Protein AF-A0A925MZQ6-F1 (afdb_monomer_lite)

Foldseek 3Di:
DDWDAQLAPRDIDQDDDPPDDPVVSVVVVVVCVVVSVVSNVPRDDDQDQAAQAWDDDPNDTAHAPEDQPAAQQFDQDPRHTYHYDDRVCRRVRVVVVSQVVVQVVCVVVVVVVCVVVVHDADEEGEDDDRPDPWDADPVRYTYD

Radius of gyration: 21.09 Å; chains: 1; bounding box: 56×26×56 Å

Structure (mmCIF, N/CA/C/O backbone):
data_AF-A0A925MZQ6-F1
#
_entry.id   AF-A0A925MZQ6-F1
#
loop_
_atom_site.gr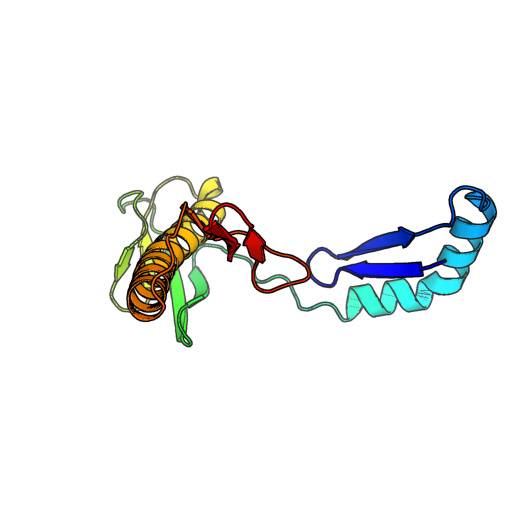oup_PDB
_atom_site.id
_atom_site.type_symbol
_atom_site.label_atom_id
_atom_site.label_alt_id
_atom_site.label_comp_id
_atom_site.label_asym_id
_atom_site.label_entity_id
_atom_site.label_seq_id
_atom_site.pdbx_PDB_ins_code
_atom_site.Cartn_x
_atom_site.Cartn_y
_atom_site.Cartn_z
_atom_site.occupancy
_atom_site.B_iso_or_equiv
_atom_site.auth_seq_id
_atom_site.auth_comp_id
_atom_site.auth_asym_id
_atom_site.auth_atom_id
_atom_site.pdbx_PDB_model_num
ATOM 1 N N . MET A 1 1 ? 17.618 -0.585 25.447 1.00 85.81 1 MET A N 1
ATOM 2 C CA . MET A 1 1 ? 18.000 -0.214 24.066 1.00 85.81 1 MET A CA 1
ATOM 3 C C . MET A 1 1 ? 17.369 -1.239 23.142 1.00 85.81 1 MET A C 1
ATOM 5 O O . MET A 1 1 ? 17.294 -2.394 23.545 1.00 85.81 1 MET A O 1
ATOM 9 N N . LYS A 1 2 ? 16.847 -0.840 21.982 1.00 90.88 2 LYS A N 1
ATOM 10 C CA . LYS A 1 2 ? 16.168 -1.756 21.049 1.00 90.88 2 LYS A CA 1
ATOM 11 C C . LYS A 1 2 ? 16.764 -1.584 19.660 1.00 90.88 2 LYS A C 1
ATOM 13 O O . LYS A 1 2 ? 16.769 -0.468 19.159 1.00 90.88 2 LYS A O 1
ATOM 18 N N . LEU A 1 3 ? 17.239 -2.673 19.066 1.00 92.81 3 LEU A N 1
ATOM 19 C CA . LEU A 1 3 ? 17.677 -2.733 17.675 1.00 92.81 3 LEU A CA 1
ATOM 20 C C . LEU A 1 3 ? 16.625 -3.507 16.878 1.00 92.81 3 LEU A C 1
ATOM 22 O O . LEU A 1 3 ? 16.122 -4.525 17.352 1.00 92.81 3 LEU A O 1
ATOM 26 N N . GLY A 1 4 ? 16.266 -3.012 15.702 1.00 91.69 4 GLY A N 1
ATOM 27 C CA . GLY A 1 4 ? 15.329 -3.673 14.799 1.00 91.69 4 GLY A CA 1
ATOM 28 C C . GLY A 1 4 ? 15.705 -3.425 13.346 1.00 91.69 4 GLY A C 1
ATOM 29 O O . GLY A 1 4 ? 16.258 -2.375 13.031 1.00 91.69 4 GLY A O 1
ATOM 30 N N . VAL A 1 5 ? 15.387 -4.381 12.479 1.00 89.75 5 VAL A N 1
ATOM 31 C CA . VAL A 1 5 ? 15.466 -4.244 11.020 1.00 89.75 5 VAL A CA 1
ATOM 32 C C . VAL A 1 5 ? 14.038 -4.297 10.489 1.00 89.75 5 VAL A C 1
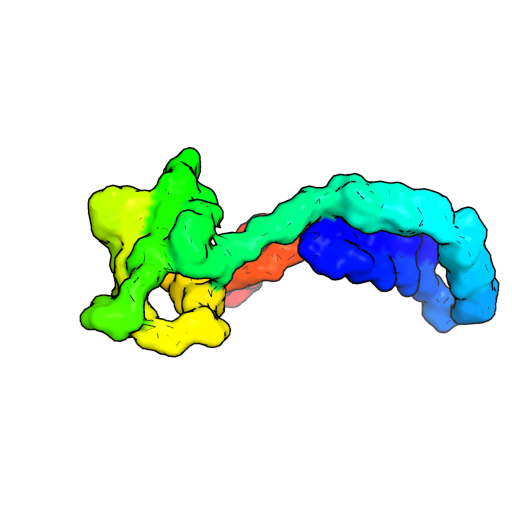ATOM 34 O O . VAL A 1 5 ? 13.298 -5.217 10.838 1.00 89.75 5 VAL A O 1
ATOM 37 N N . ASP A 1 6 ? 13.620 -3.298 9.712 1.00 86.62 6 ASP A N 1
ATOM 38 C CA . ASP A 1 6 ? 12.328 -3.335 9.021 1.00 86.62 6 ASP A CA 1
ATOM 39 C C . ASP A 1 6 ? 12.446 -4.300 7.828 1.00 86.62 6 ASP A C 1
ATOM 41 O O . ASP A 1 6 ? 13.248 -4.053 6.926 1.00 86.62 6 ASP A O 1
ATOM 45 N N . PRO A 1 7 ? 11.685 -5.407 7.799 1.00 78.56 7 PRO A N 1
ATOM 46 C CA . PRO A 1 7 ? 11.832 -6.429 6.765 1.00 78.56 7 PRO A CA 1
ATOM 47 C C . PRO A 1 7 ? 11.387 -5.960 5.371 1.00 78.56 7 PRO A C 1
ATOM 49 O O . PRO A 1 7 ? 11.606 -6.678 4.402 1.00 78.56 7 PRO A O 1
ATOM 52 N N . ARG A 1 8 ? 10.738 -4.793 5.247 1.00 75.44 8 ARG A N 1
ATOM 53 C CA . ARG A 1 8 ? 10.189 -4.301 3.971 1.00 75.44 8 ARG A CA 1
ATOM 54 C C . ARG A 1 8 ? 11.172 -3.452 3.182 1.00 75.44 8 ARG A C 1
ATOM 56 O O . ARG A 1 8 ? 11.215 -3.549 1.962 1.00 75.44 8 ARG A O 1
ATOM 63 N N . ASP A 1 9 ? 11.902 -2.581 3.874 1.00 82.12 9 ASP A N 1
ATOM 64 C CA . ASP A 1 9 ? 12.849 -1.637 3.268 1.00 82.12 9 ASP A CA 1
ATOM 65 C C . ASP A 1 9 ? 14.288 -1.820 3.779 1.00 82.12 9 ASP A C 1
ATOM 67 O O . ASP A 1 9 ? 15.189 -1.100 3.353 1.00 82.12 9 ASP A O 1
ATOM 71 N N . GLY A 1 10 ? 14.519 -2.777 4.685 1.00 85.75 10 GLY A N 1
ATOM 72 C CA . GLY A 1 10 ? 15.828 -3.054 5.272 1.00 85.75 10 GLY A CA 1
ATOM 73 C C . GLY A 1 10 ? 16.300 -1.983 6.257 1.00 85.75 10 GLY A C 1
ATOM 74 O O . GLY A 1 10 ? 17.469 -1.971 6.646 1.00 85.75 10 GLY A O 1
ATOM 75 N N . ARG A 1 11 ? 15.438 -1.051 6.685 1.00 90.00 11 ARG A N 1
ATOM 76 C CA . ARG A 1 11 ? 15.856 0.030 7.583 1.00 90.00 11 ARG A CA 1
ATOM 77 C C . ARG A 1 11 ? 16.239 -0.510 8.960 1.00 90.00 11 ARG A C 1
ATOM 79 O O . ARG A 1 11 ? 15.403 -1.031 9.697 1.00 90.00 11 ARG A O 1
ATOM 86 N N . VAL A 1 12 ? 17.487 -0.274 9.357 1.00 91.88 12 VAL A N 1
ATOM 87 C CA . VAL A 1 12 ? 17.987 -0.578 10.704 1.00 91.88 12 VAL A CA 1
ATOM 88 C C . VAL A 1 12 ? 17.680 0.591 11.643 1.00 91.88 12 VAL A C 1
ATOM 90 O O . VAL A 1 12 ? 18.076 1.726 11.389 1.00 91.88 12 VAL A O 1
ATOM 93 N N . THR A 1 13 ? 16.962 0.328 12.736 1.00 93.12 13 THR A N 1
ATOM 94 C CA . THR A 1 13 ? 16.578 1.338 13.735 1.00 93.12 13 THR A CA 1
ATOM 95 C C . THR A 1 13 ? 17.118 0.966 15.110 1.00 93.12 13 THR A C 1
ATOM 97 O O . THR A 1 13 ? 16.883 -0.141 15.595 1.00 93.12 13 THR A O 1
ATOM 100 N N . LEU A 1 14 ? 17.787 1.919 15.763 1.00 93.62 14 LEU A N 1
ATOM 101 C CA . LEU A 1 14 ? 18.275 1.802 17.135 1.00 93.62 14 LEU A CA 1
ATOM 102 C C . LEU A 1 14 ? 17.561 2.811 18.044 1.00 93.62 14 LEU A C 1
ATOM 104 O O . LEU A 1 14 ? 17.711 4.020 17.891 1.00 93.62 14 LEU A O 1
ATOM 108 N N . THR A 1 15 ? 16.783 2.317 19.005 1.00 93.38 15 THR A N 1
ATOM 109 C CA . THR A 1 15 ? 16.051 3.132 19.984 1.00 93.38 15 THR A CA 1
ATOM 110 C C . THR A 1 15 ? 16.781 3.160 21.325 1.00 93.38 15 THR A C 1
ATOM 112 O O . THR A 1 15 ? 17.093 2.113 21.912 1.00 93.38 15 THR A O 1
ATOM 115 N N . LEU A 1 16 ? 17.008 4.372 21.836 1.00 93.25 16 LEU A N 1
ATOM 116 C CA . LEU A 1 16 ? 17.794 4.648 23.037 1.00 93.25 16 LEU A CA 1
ATOM 117 C C . LEU A 1 16 ? 16.983 5.449 24.066 1.00 93.25 16 LEU A C 1
ATOM 119 O O . LEU A 1 16 ? 16.177 6.292 23.674 1.00 93.25 16 LEU A O 1
ATOM 123 N N . PRO A 1 17 ? 17.199 5.229 25.378 1.00 91.19 17 PRO A N 1
ATOM 124 C CA . PRO A 1 17 ? 16.723 6.151 26.405 1.00 91.19 17 PRO A CA 1
ATOM 125 C C . PRO A 1 17 ? 17.280 7.570 26.182 1.00 91.19 17 PRO A C 1
ATOM 127 O O . PRO A 1 17 ? 18.424 7.687 25.741 1.00 91.19 17 PRO A O 1
ATOM 130 N N . PRO A 1 18 ? 16.560 8.641 26.570 1.00 90.56 18 PRO A N 1
ATOM 131 C CA . PRO A 1 18 ? 16.959 10.024 26.272 1.00 90.56 18 PRO A CA 1
ATOM 132 C C . PRO A 1 18 ? 18.364 10.427 26.745 1.00 90.56 18 PRO A C 1
ATOM 134 O O . PRO A 1 18 ? 18.978 11.312 26.164 1.00 90.56 18 PRO A O 1
ATOM 137 N N . ARG A 1 19 ? 18.876 9.788 27.806 1.00 92.00 19 ARG A N 1
ATOM 138 C CA . ARG A 1 19 ? 20.190 10.077 28.408 1.00 92.00 19 ARG A CA 1
ATOM 139 C C . ARG A 1 19 ? 21.254 9.007 28.127 1.00 92.00 19 ARG A C 1
ATOM 141 O O . ARG A 1 19 ? 22.317 9.032 28.739 1.00 92.00 19 ARG A O 1
ATOM 148 N N . ALA A 1 20 ? 20.974 8.041 27.254 1.00 89.19 20 ALA A N 1
ATOM 149 C CA . ALA A 1 20 ? 21.942 7.001 26.916 1.00 89.19 20 ALA A CA 1
ATOM 150 C C . ALA A 1 20 ? 23.017 7.526 25.950 1.00 89.19 20 ALA A C 1
ATOM 152 O O . ALA A 1 20 ? 22.743 8.335 25.066 1.00 89.19 20 ALA A O 1
ATOM 153 N N . SER A 1 21 ? 24.250 7.037 26.099 1.00 92.38 21 SER A N 1
ATOM 154 C CA . SER A 1 21 ? 25.362 7.419 25.227 1.00 92.38 21 SER A CA 1
ATOM 155 C C . SER A 1 21 ? 25.177 6.861 23.814 1.00 92.38 21 SER A C 1
ATOM 157 O O . SER A 1 21 ? 25.172 5.644 23.621 1.00 92.38 21 SER A O 1
ATOM 159 N N . ALA A 1 22 ? 25.122 7.745 22.814 1.00 90.88 22 ALA A N 1
ATOM 160 C CA . ALA A 1 22 ? 25.111 7.347 21.407 1.00 90.88 22 ALA A CA 1
ATOM 161 C C . ALA A 1 22 ? 26.360 6.528 21.028 1.00 90.88 22 ALA A C 1
ATOM 163 O O . ALA A 1 22 ? 26.272 5.574 20.264 1.00 90.88 22 ALA A O 1
ATOM 164 N N . ARG A 1 23 ? 27.524 6.840 21.616 1.00 92.94 23 ARG A N 1
ATOM 165 C CA . ARG A 1 23 ? 28.768 6.094 21.369 1.00 92.94 23 ARG A CA 1
ATOM 166 C C . ARG A 1 23 ? 28.657 4.635 21.814 1.00 92.94 23 ARG A C 1
ATOM 168 O O . ARG A 1 23 ? 29.027 3.742 21.061 1.00 92.94 23 ARG A O 1
ATOM 175 N N . MET A 1 24 ? 28.125 4.391 23.013 1.00 91.12 24 MET A N 1
ATOM 176 C CA . MET A 1 24 ? 27.888 3.024 23.501 1.00 91.12 24 MET A CA 1
ATOM 177 C C . MET A 1 24 ? 26.834 2.303 22.661 1.00 91.12 24 MET A C 1
ATOM 179 O O . MET A 1 24 ? 26.954 1.112 22.405 1.00 91.12 24 MET A O 1
ATOM 183 N N . ALA A 1 25 ? 25.816 3.033 22.211 1.00 91.25 25 ALA A N 1
ATOM 184 C CA . ALA A 1 25 ? 24.771 2.499 21.358 1.00 91.25 25 ALA A CA 1
ATOM 185 C C . ALA A 1 25 ? 25.306 2.005 20.006 1.00 91.25 25 ALA A C 1
ATOM 187 O O . ALA A 1 25 ? 24.961 0.902 19.588 1.00 91.25 25 ALA A O 1
ATOM 188 N N . PHE A 1 26 ? 26.171 2.783 19.347 1.00 92.56 26 PHE A N 1
ATOM 189 C CA . PHE A 1 26 ? 26.811 2.363 18.099 1.00 92.56 26 PHE A CA 1
ATOM 190 C C . PHE A 1 26 ? 27.753 1.177 18.304 1.00 92.56 26 PHE A C 1
ATOM 192 O O . PHE A 1 26 ? 27.702 0.243 17.513 1.00 92.56 26 PHE A O 1
ATOM 199 N N . ALA A 1 27 ? 28.546 1.168 19.380 1.00 93.75 27 ALA A N 1
ATOM 200 C CA . ALA A 1 27 ? 29.392 0.019 19.712 1.00 93.75 27 ALA A CA 1
ATOM 201 C C . ALA A 1 27 ? 28.559 -1.261 19.909 1.00 93.75 27 ALA A C 1
ATOM 203 O O . ALA A 1 27 ? 28.877 -2.305 19.351 1.00 93.75 27 ALA A O 1
ATOM 204 N N . TRP A 1 28 ? 27.432 -1.161 20.617 1.00 93.44 28 TRP A N 1
ATOM 205 C CA . TRP A 1 28 ? 26.515 -2.285 20.788 1.00 93.44 28 TRP A CA 1
ATOM 206 C C . TRP A 1 28 ? 25.848 -2.725 19.476 1.00 93.44 28 TRP A C 1
ATOM 208 O O . TRP A 1 28 ? 25.655 -3.916 19.250 1.00 93.44 28 TRP A O 1
ATOM 218 N N . ALA A 1 29 ? 25.492 -1.791 18.589 1.00 93.50 29 ALA A N 1
ATOM 219 C CA . ALA A 1 29 ? 24.965 -2.136 17.267 1.00 93.50 29 ALA A CA 1
ATOM 220 C C . ALA A 1 29 ? 26.014 -2.863 16.409 1.00 93.50 29 ALA A C 1
ATOM 222 O O . ALA A 1 29 ? 25.677 -3.815 15.708 1.00 93.50 29 ALA A O 1
ATOM 223 N N . GLU A 1 30 ? 27.279 -2.459 16.516 1.00 94.62 30 GLU A N 1
ATOM 224 C CA . GLU A 1 30 ? 28.412 -3.089 15.839 1.00 94.62 30 GLU A CA 1
ATOM 225 C C . GLU A 1 30 ? 28.641 -4.530 16.329 1.00 94.62 30 GLU A C 1
ATOM 227 O O . GLU A 1 30 ? 28.792 -5.439 15.516 1.00 94.62 30 GLU A O 1
ATOM 232 N N . GLU A 1 31 ? 28.524 -4.789 17.637 1.00 95.50 31 GLU A N 1
ATOM 233 C CA . GLU A 1 31 ? 28.515 -6.156 18.199 1.00 95.50 31 GLU A CA 1
ATOM 234 C C . GLU A 1 31 ? 27.371 -7.027 17.642 1.00 95.50 31 GLU A C 1
ATOM 236 O O . GLU A 1 31 ? 27.439 -8.258 17.672 1.00 95.50 31 GLU A O 1
ATOM 241 N N . LYS A 1 32 ? 26.298 -6.407 17.134 1.00 95.12 32 LYS A N 1
ATOM 242 C CA . LYS A 1 32 ? 25.154 -7.085 16.509 1.00 95.12 32 LYS A CA 1
ATOM 243 C C . LYS A 1 32 ? 25.240 -7.157 14.985 1.00 95.12 32 LYS A C 1
ATOM 245 O O . LYS A 1 32 ? 24.284 -7.645 14.383 1.00 95.12 32 LYS A O 1
ATOM 250 N N . ARG A 1 33 ? 26.356 -6.765 14.357 1.00 94.62 33 ARG A N 1
ATOM 251 C CA . ARG A 1 33 ? 26.540 -6.773 12.892 1.00 94.62 33 ARG A CA 1
ATOM 252 C C . ARG A 1 33 ? 26.084 -8.075 12.233 1.00 94.62 33 ARG A C 1
ATOM 254 O O . ARG A 1 33 ? 25.236 -8.024 11.352 1.00 94.62 33 ARG A O 1
ATOM 261 N N . GLY A 1 34 ? 26.551 -9.230 12.712 1.00 95.44 34 GLY A N 1
ATOM 262 C CA . GLY A 1 34 ? 26.172 -10.523 12.124 1.00 95.44 34 GLY A CA 1
ATOM 263 C C . GLY A 1 34 ? 24.666 -10.813 12.200 1.00 95.44 34 GLY A C 1
ATOM 264 O O . GLY A 1 34 ? 24.095 -11.397 11.284 1.00 95.44 34 GLY A O 1
ATOM 265 N N . TRP A 1 35 ? 23.989 -10.347 13.255 1.00 94.00 35 TRP A N 1
ATOM 266 C CA . TRP A 1 35 ? 22.529 -10.434 13.347 1.00 94.00 35 TRP A CA 1
ATOM 267 C C . TRP A 1 35 ? 21.836 -9.468 12.377 1.00 94.00 35 TRP A C 1
ATOM 269 O O . TRP A 1 35 ? 20.852 -9.855 11.754 1.00 94.00 35 TRP A O 1
ATOM 279 N N . ILE A 1 36 ? 22.346 -8.239 12.220 1.00 92.75 36 ILE A N 1
ATOM 280 C CA . ILE A 1 36 ? 21.811 -7.256 11.262 1.00 92.75 36 ILE A CA 1
ATOM 281 C C . ILE A 1 36 ? 21.931 -7.805 9.837 1.00 92.75 36 ILE A C 1
ATOM 283 O O . ILE A 1 36 ? 20.952 -7.795 9.099 1.00 92.75 36 ILE A O 1
ATOM 287 N N . GLU A 1 37 ? 23.104 -8.316 9.463 1.00 93.19 37 GLU A N 1
ATOM 288 C CA . GLU A 1 37 ? 23.368 -8.895 8.141 1.00 93.19 37 GLU A CA 1
ATOM 289 C C . GLU A 1 37 ? 22.450 -10.089 7.860 1.00 93.19 37 GLU A C 1
ATOM 291 O O . GLU A 1 37 ? 21.814 -10.138 6.809 1.00 93.19 37 GLU A O 1
ATOM 296 N N . ALA A 1 38 ? 22.291 -11.001 8.824 1.00 90.88 38 ALA A N 1
ATOM 297 C CA . ALA A 1 38 ? 21.364 -12.123 8.696 1.00 90.88 38 ALA A CA 1
ATOM 298 C C . ALA A 1 38 ? 19.898 -11.666 8.592 1.00 90.88 38 ALA A C 1
ATOM 300 O O . ALA A 1 38 ? 19.127 -12.226 7.815 1.00 90.88 38 ALA A O 1
ATOM 301 N N . ALA A 1 39 ? 19.493 -10.649 9.357 1.00 88.62 39 ALA A N 1
ATOM 302 C CA . ALA A 1 39 ? 18.141 -10.099 9.297 1.00 88.62 39 ALA A CA 1
ATOM 303 C C . ALA A 1 39 ? 17.855 -9.414 7.950 1.00 88.62 39 ALA A C 1
ATOM 305 O O . ALA A 1 39 ? 16.763 -9.574 7.412 1.00 88.62 39 ALA A O 1
ATOM 306 N N . LEU A 1 40 ? 18.834 -8.698 7.388 1.00 88.06 40 LEU A N 1
ATOM 307 C CA . LEU A 1 40 ? 18.741 -8.097 6.055 1.00 88.06 40 LEU A CA 1
ATOM 308 C C . LEU A 1 40 ? 18.695 -9.160 4.952 1.00 88.06 40 LEU A C 1
ATOM 310 O O . LEU A 1 40 ? 17.915 -9.028 4.014 1.00 88.06 40 LEU A O 1
ATOM 314 N N . ALA A 1 41 ? 19.492 -10.224 5.078 1.00 86.81 41 ALA A N 1
ATOM 315 C CA . ALA A 1 41 ? 19.535 -11.314 4.105 1.00 86.81 41 ALA A CA 1
ATOM 316 C C . ALA A 1 41 ? 18.257 -12.172 4.099 1.00 86.81 41 ALA A C 1
ATOM 318 O O . ALA A 1 41 ? 17.875 -12.687 3.053 1.00 86.81 41 ALA A O 1
ATOM 319 N N . ASN A 1 42 ? 17.586 -12.313 5.247 1.00 81.81 42 ASN A N 1
ATOM 320 C CA . ASN A 1 42 ? 16.346 -13.087 5.386 1.00 81.81 42 ASN A CA 1
ATOM 321 C C . ASN A 1 42 ? 15.071 -12.292 5.046 1.00 81.81 42 ASN A C 1
ATOM 323 O O . ASN A 1 42 ? 13.966 -12.820 5.187 1.00 81.81 42 ASN A O 1
ATOM 327 N N . GLY A 1 43 ? 15.192 -11.026 4.639 1.00 72.81 43 GLY A N 1
ATOM 328 C CA . GLY A 1 43 ? 14.045 -10.235 4.200 1.00 72.81 43 GLY A CA 1
ATOM 329 C C . GLY A 1 43 ? 13.408 -10.821 2.931 1.00 72.81 43 GLY A C 1
ATOM 330 O O . GLY A 1 43 ? 14.121 -11.350 2.075 1.00 72.81 43 GLY A O 1
ATOM 331 N N . PRO A 1 44 ? 12.073 -10.743 2.768 1.00 73.12 44 PRO A N 1
ATOM 332 C CA . PRO A 1 44 ? 11.440 -11.129 1.514 1.00 73.12 44 PRO A CA 1
ATOM 333 C C . PRO A 1 44 ? 11.997 -10.278 0.367 1.00 73.12 44 PRO A C 1
ATOM 335 O O . PRO A 1 44 ? 12.138 -9.061 0.496 1.00 73.12 44 PRO A O 1
ATOM 338 N N . ALA A 1 45 ? 12.293 -10.914 -0.768 1.00 74.56 45 ALA A N 1
ATOM 339 C CA . ALA A 1 45 ? 12.750 -10.193 -1.947 1.00 74.56 45 ALA A CA 1
ATOM 340 C C . ALA A 1 45 ? 11.691 -9.151 -2.367 1.00 74.56 45 ALA A C 1
ATOM 342 O O . ALA A 1 45 ? 10.510 -9.502 -2.486 1.00 74.56 45 ALA A O 1
ATOM 343 N N . PRO A 1 46 ? 12.074 -7.883 -2.613 1.00 75.19 46 PRO A N 1
ATOM 344 C CA . PRO A 1 46 ? 11.134 -6.875 -3.079 1.00 75.19 46 PRO A CA 1
ATOM 345 C C . PRO A 1 46 ? 10.494 -7.316 -4.396 1.00 75.19 46 PRO A C 1
ATOM 347 O O . PRO A 1 46 ? 11.187 -7.609 -5.372 1.00 75.19 46 PRO A O 1
ATOM 350 N N . ARG A 1 47 ? 9.161 -7.331 -4.450 1.00 83.38 47 ARG A N 1
ATOM 351 C CA . ARG A 1 47 ? 8.442 -7.612 -5.693 1.00 83.38 47 ARG A CA 1
ATOM 352 C C . ARG A 1 47 ? 8.351 -6.337 -6.521 1.00 83.38 47 ARG A C 1
ATOM 354 O O . ARG A 1 47 ? 7.590 -5.428 -6.196 1.00 83.38 47 ARG A O 1
ATOM 361 N N . ALA A 1 48 ? 9.151 -6.260 -7.579 1.00 89.56 48 ALA A N 1
ATOM 362 C CA . ALA A 1 48 ? 9.150 -5.105 -8.465 1.00 89.56 48 ALA A CA 1
ATOM 363 C C . ALA A 1 48 ? 7.805 -4.980 -9.203 1.00 89.56 48 ALA A C 1
ATOM 365 O O . ALA A 1 48 ? 7.333 -5.928 -9.829 1.00 89.56 48 ALA A O 1
ATOM 366 N N . ILE A 1 49 ? 7.203 -3.790 -9.157 1.00 95.31 49 ILE A N 1
ATOM 367 C CA . ILE A 1 49 ? 5.998 -3.452 -9.924 1.00 95.31 49 ILE A CA 1
ATOM 368 C C . ILE A 1 49 ? 6.460 -2.843 -11.248 1.00 95.31 49 ILE A C 1
ATOM 370 O O . ILE A 1 49 ? 6.702 -1.639 -11.343 1.00 95.31 49 ILE A O 1
ATOM 374 N N . VAL A 1 50 ? 6.641 -3.700 -12.250 1.00 96.75 50 VAL A N 1
ATOM 375 C CA . VAL A 1 50 ? 7.157 -3.352 -13.584 1.00 96.75 50 VAL A CA 1
ATOM 376 C C . VAL A 1 50 ? 6.296 -3.987 -14.676 1.00 96.75 50 VAL A C 1
ATOM 378 O O . VAL A 1 50 ? 5.509 -4.892 -14.404 1.00 96.75 50 VAL A O 1
ATOM 38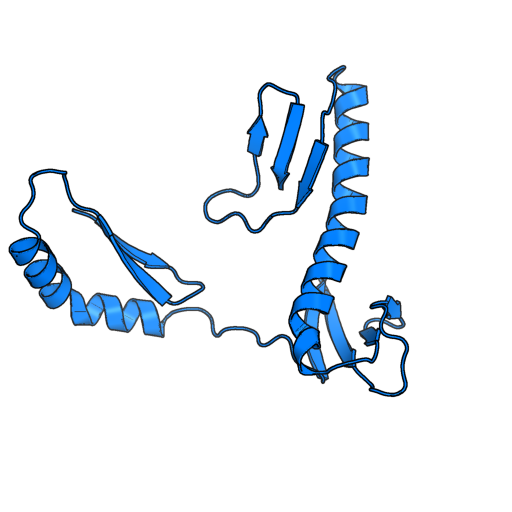1 N N . ALA A 1 51 ? 6.425 -3.511 -15.915 1.00 97.00 51 ALA A N 1
ATOM 382 C CA . ALA A 1 51 ? 5.704 -4.076 -17.056 1.00 97.00 51 ALA A CA 1
ATOM 383 C C . ALA A 1 51 ? 6.017 -5.574 -17.223 1.00 97.00 51 ALA A C 1
ATOM 385 O O . ALA A 1 51 ? 7.169 -5.987 -17.104 1.00 97.00 51 ALA A O 1
ATOM 386 N N . GLY A 1 52 ? 4.987 -6.382 -17.478 1.00 95.81 52 GLY A N 1
ATOM 387 C CA . GLY A 1 52 ? 5.092 -7.835 -17.640 1.00 95.81 52 GLY A CA 1
ATOM 388 C C . GLY A 1 52 ? 5.202 -8.633 -16.335 1.00 95.81 52 GLY A C 1
ATOM 389 O O . GLY A 1 52 ? 4.991 -9.843 -16.355 1.00 95.81 52 GLY A O 1
ATOM 390 N N . ALA A 1 53 ? 5.479 -7.990 -15.195 1.00 96.12 53 ALA A N 1
ATOM 391 C CA . ALA A 1 53 ? 5.419 -8.657 -13.895 1.00 96.12 53 ALA A CA 1
ATOM 392 C C . ALA A 1 53 ? 3.964 -8.931 -13.477 1.00 96.12 53 ALA A C 1
ATOM 394 O O . ALA A 1 53 ? 3.026 -8.404 -14.069 1.00 96.12 53 ALA A O 1
ATOM 395 N N . SER A 1 54 ? 3.771 -9.740 -12.436 1.00 95.75 54 SER A N 1
ATOM 396 C CA . SER A 1 54 ? 2.457 -9.956 -11.812 1.00 95.75 54 SER A CA 1
ATOM 397 C C . SER A 1 54 ? 2.422 -9.395 -10.397 1.00 95.75 54 SER A C 1
ATOM 399 O O . SER A 1 54 ? 3.455 -9.367 -9.718 1.00 95.75 54 SER A O 1
ATOM 401 N N . VAL A 1 55 ? 1.241 -8.954 -9.971 1.00 95.06 55 VAL A N 1
ATOM 402 C CA . VAL A 1 55 ? 0.955 -8.484 -8.613 1.00 95.06 55 VAL A CA 1
ATOM 403 C C . VAL A 1 55 ? -0.234 -9.244 -8.029 1.00 95.06 55 VAL A C 1
ATOM 405 O O . VAL A 1 55 ? -1.181 -9.540 -8.760 1.00 95.06 55 VAL A O 1
ATOM 408 N N . PRO A 1 56 ? -0.228 -9.514 -6.714 1.00 93.88 56 PRO A N 1
ATOM 409 C CA . PRO A 1 56 ? -1.366 -10.132 -6.060 1.00 93.88 56 PRO A CA 1
ATOM 410 C C . PRO A 1 56 ? -2.538 -9.146 -6.018 1.00 93.88 56 PRO A C 1
ATOM 412 O O . PRO A 1 56 ? -2.398 -7.997 -5.586 1.00 93.88 56 PRO A O 1
ATOM 415 N N . TRP A 1 57 ? -3.710 -9.600 -6.440 1.00 94.81 57 TRP A N 1
ATOM 416 C CA . TRP A 1 57 ? -4.942 -8.829 -6.443 1.00 94.81 57 TRP A CA 1
ATOM 417 C C . TRP A 1 57 ? -6.125 -9.734 -6.104 1.00 94.81 57 TRP A C 1
ATOM 419 O O . TRP A 1 57 ? -6.455 -10.644 -6.853 1.00 94.81 57 TRP A O 1
ATOM 429 N N . ARG A 1 58 ? -6.770 -9.475 -4.958 1.00 91.38 58 ARG A N 1
ATOM 430 C CA . ARG A 1 58 ? -7.967 -10.202 -4.483 1.00 91.38 58 ARG A CA 1
ATOM 431 C C . ARG A 1 58 ? -7.818 -11.733 -4.428 1.00 91.38 58 ARG A C 1
ATOM 433 O O . ARG A 1 58 ? -8.785 -12.453 -4.623 1.00 91.38 58 ARG A O 1
ATOM 440 N N . GLY A 1 59 ? -6.620 -12.210 -4.094 1.00 92.25 59 GLY A N 1
ATOM 441 C CA . GLY A 1 59 ? -6.318 -13.640 -3.974 1.00 92.25 59 GLY A CA 1
ATOM 442 C C . GLY A 1 59 ? -5.715 -14.262 -5.234 1.00 92.25 59 GLY A C 1
ATOM 443 O O . GLY A 1 59 ? -5.145 -15.343 -5.133 1.00 92.25 59 GLY A O 1
ATOM 444 N N . ASP A 1 60 ? -5.748 -13.554 -6.364 1.00 93.56 60 ASP A N 1
ATOM 445 C CA . ASP A 1 60 ? -5.185 -14.007 -7.635 1.00 93.56 60 ASP A CA 1
ATOM 446 C C . ASP A 1 60 ? -3.893 -13.260 -7.991 1.00 93.56 60 ASP A C 1
ATOM 448 O O . ASP A 1 60 ? -3.614 -12.170 -7.490 1.00 93.56 60 ASP A O 1
ATOM 452 N N . GLU A 1 61 ? -3.106 -13.829 -8.900 1.00 94.94 61 GLU A N 1
ATOM 453 C CA . GLU A 1 61 ? -1.964 -13.159 -9.523 1.00 94.94 61 GLU A CA 1
ATOM 454 C C . GLU A 1 61 ? -2.403 -12.485 -10.825 1.00 94.94 61 GLU A C 1
ATOM 456 O O . GLU A 1 61 ? -2.859 -13.145 -11.757 1.00 94.94 61 GLU A O 1
ATOM 461 N N . VAL A 1 62 ? -2.253 -11.161 -10.897 1.00 97.12 62 VAL A N 1
ATOM 462 C CA . VAL A 1 62 ? -2.692 -10.347 -12.035 1.00 97.12 62 VAL A CA 1
ATOM 463 C C . VAL A 1 62 ? -1.481 -9.753 -12.740 1.00 97.12 62 VAL A C 1
ATOM 465 O O . VAL A 1 62 ? -0.671 -9.047 -12.135 1.00 97.12 62 VAL A O 1
ATOM 468 N N . ALA A 1 63 ? -1.377 -10.001 -14.045 1.00 97.56 63 ALA A N 1
ATOM 469 C CA . ALA A 1 63 ? -0.287 -9.483 -14.863 1.00 97.56 63 ALA A CA 1
ATOM 470 C C . ALA A 1 63 ? -0.401 -7.965 -15.083 1.00 97.56 63 ALA A C 1
ATOM 472 O O . ALA A 1 63 ? -1.487 -7.423 -15.288 1.00 97.56 63 ALA A O 1
ATOM 473 N N . ILE A 1 64 ? 0.736 -7.275 -15.114 1.00 98.31 64 ILE A N 1
ATOM 474 C CA . ILE A 1 64 ? 0.854 -5.860 -15.468 1.00 98.31 64 ILE A CA 1
ATOM 475 C C . ILE A 1 64 ? 1.072 -5.761 -16.983 1.00 98.31 64 ILE A C 1
ATOM 477 O O . ILE A 1 64 ? 2.201 -5.732 -17.478 1.00 98.31 64 ILE A O 1
ATOM 481 N N . GLY A 1 65 ? -0.031 -5.709 -17.726 1.00 97.69 65 GLY A N 1
ATOM 482 C CA . GLY A 1 65 ? -0.071 -5.525 -19.175 1.00 97.69 65 GLY A CA 1
ATOM 483 C C . GLY A 1 65 ? 0.082 -4.059 -19.574 1.00 97.69 65 GLY A C 1
ATOM 484 O O . GLY A 1 65 ? -0.881 -3.421 -20.003 1.00 97.69 65 GLY A O 1
ATOM 485 N N . TRP A 1 66 ? 1.288 -3.515 -19.419 1.00 98.25 66 TRP A N 1
ATOM 486 C CA . TRP A 1 66 ? 1.594 -2.167 -19.892 1.00 98.25 66 TRP A CA 1
ATOM 487 C C . TRP A 1 66 ? 1.927 -2.155 -21.387 1.00 98.25 66 TRP A C 1
ATOM 489 O O . TRP A 1 66 ? 2.747 -2.949 -21.843 1.00 98.25 66 TRP A O 1
ATOM 499 N N . ASP A 1 67 ? 1.329 -1.223 -22.126 1.00 96.88 67 ASP A N 1
ATOM 500 C CA . ASP A 1 67 ? 1.612 -0.972 -23.543 1.00 96.88 67 ASP A CA 1
ATOM 501 C C . ASP A 1 67 ? 1.497 0.539 -23.814 1.00 96.88 67 ASP A C 1
ATOM 503 O O . ASP A 1 67 ? 0.447 1.122 -23.522 1.00 96.88 67 ASP A O 1
ATOM 507 N N . PRO A 1 68 ? 2.532 1.207 -24.361 1.00 96.06 68 PRO A N 1
ATOM 508 C CA . PRO A 1 68 ? 2.510 2.651 -24.594 1.00 96.06 68 PRO A CA 1
ATOM 509 C C . PRO A 1 68 ? 1.370 3.122 -25.516 1.00 96.06 68 PRO A C 1
ATOM 511 O O . PRO A 1 68 ? 0.998 4.294 -25.430 1.00 96.06 68 PRO A O 1
ATOM 514 N N . ALA A 1 69 ? 0.794 2.244 -26.345 1.00 96.50 69 ALA A N 1
ATOM 515 C CA . ALA A 1 69 ? -0.344 2.548 -27.215 1.00 96.50 69 ALA A CA 1
ATOM 516 C C . ALA A 1 69 ? -1.696 2.611 -26.474 1.00 96.50 69 ALA A C 1
ATOM 518 O O . ALA A 1 69 ? -2.675 3.128 -27.016 1.00 96.50 69 ALA A O 1
ATOM 519 N N . LEU A 1 70 ? -1.777 2.104 -25.240 1.00 96.69 70 LEU A N 1
ATOM 520 C CA . LEU A 1 70 ? -3.014 2.087 -24.459 1.00 96.69 70 LEU A CA 1
ATOM 521 C C . LEU A 1 70 ? -3.275 3.411 -23.712 1.00 96.69 70 LEU A C 1
ATOM 523 O O . LEU A 1 70 ? -2.353 4.175 -23.402 1.00 96.69 70 LEU A O 1
ATOM 527 N N . PRO A 1 71 ? -4.536 3.686 -23.324 1.00 96.75 71 PRO A N 1
ATOM 528 C CA . PRO A 1 71 ? -4.867 4.816 -22.462 1.00 96.75 71 PRO A CA 1
ATOM 529 C C . PRO A 1 71 ? -4.145 4.767 -21.110 1.00 96.75 71 PRO A C 1
ATOM 531 O O . PRO A 1 71 ? -3.842 3.706 -20.572 1.00 96.75 71 PRO A O 1
ATOM 534 N N . ARG A 1 72 ? -3.933 5.935 -20.493 1.00 96.06 72 ARG A N 1
ATOM 535 C CA . ARG A 1 72 ? -3.230 6.050 -19.197 1.00 96.06 72 ARG A CA 1
ATOM 536 C C . ARG A 1 72 ? -3.979 5.432 -18.013 1.00 96.06 72 ARG A C 1
ATOM 538 O O . ARG A 1 72 ? -3.361 5.202 -16.973 1.00 96.06 72 ARG A O 1
ATOM 545 N N . ALA A 1 73 ? -5.294 5.259 -18.136 1.00 96.88 73 ALA A N 1
ATOM 546 C CA . ALA A 1 73 ? -6.141 4.746 -17.070 1.00 96.88 73 ALA A CA 1
ATOM 547 C C . ALA A 1 73 ? -5.905 3.244 -16.878 1.00 96.88 73 ALA A C 1
ATOM 549 O O . ALA A 1 73 ? -6.106 2.470 -17.807 1.00 96.88 73 ALA A O 1
ATOM 550 N N . VAL A 1 74 ? -5.514 2.854 -15.664 1.00 98.12 74 VAL A N 1
ATOM 551 C CA . VAL A 1 74 ? -5.392 1.447 -15.262 1.00 98.12 74 VAL A CA 1
ATOM 552 C C . VAL A 1 74 ? -6.776 0.822 -15.200 1.00 98.12 74 VAL A C 1
ATOM 554 O O . VAL A 1 74 ? -7.666 1.358 -14.536 1.00 98.12 74 VAL A O 1
ATOM 557 N N . ARG A 1 75 ? -6.946 -0.296 -15.903 1.00 97.19 75 ARG A N 1
ATOM 558 C CA . ARG A 1 75 ? -8.159 -1.112 -15.884 1.00 97.19 75 ARG A CA 1
ATOM 559 C C . ARG A 1 75 ? -7.783 -2.571 -15.700 1.00 97.19 75 ARG A C 1
ATOM 561 O O . ARG A 1 75 ? -6.790 -3.017 -16.267 1.00 97.19 75 ARG A O 1
ATOM 568 N N . LEU A 1 76 ? -8.589 -3.297 -14.938 1.00 96.62 76 LEU A N 1
ATOM 569 C CA . LEU A 1 76 ? -8.529 -4.750 -14.897 1.00 96.62 76 LEU A CA 1
ATOM 570 C C . LEU A 1 76 ? -9.373 -5.292 -16.053 1.00 96.62 76 LEU A C 1
ATOM 572 O O . LEU A 1 76 ? -10.575 -5.048 -16.097 1.00 96.62 76 LEU A O 1
ATOM 576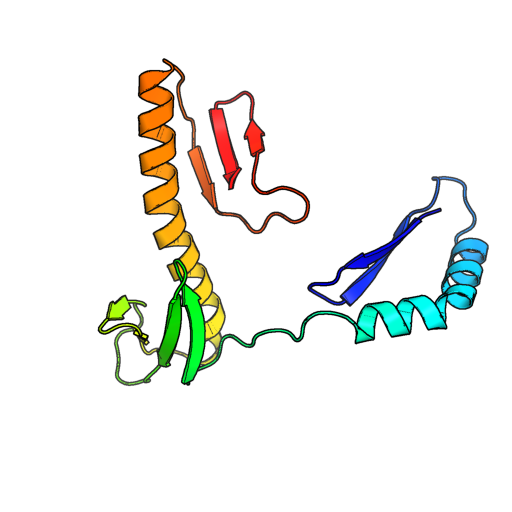 N N . ASP A 1 77 ? -8.737 -5.985 -16.989 1.00 94.38 77 ASP A N 1
ATOM 577 C CA . ASP A 1 77 ? -9.384 -6.545 -18.174 1.00 94.38 77 ASP A CA 1
ATOM 578 C C . ASP A 1 77 ? -8.764 -7.902 -18.524 1.00 94.38 77 ASP A C 1
ATOM 580 O O . ASP A 1 77 ? -7.542 -8.032 -18.646 1.00 94.38 77 ASP A O 1
ATOM 584 N N . GLY A 1 78 ? -9.609 -8.928 -18.643 1.00 89.25 78 GLY A N 1
ATOM 585 C CA . GLY A 1 78 ? -9.179 -10.300 -18.923 1.00 89.25 78 GLY A CA 1
ATOM 586 C C . GLY A 1 78 ? -8.152 -10.857 -17.928 1.00 89.25 78 GLY A C 1
ATOM 587 O O . GLY A 1 78 ? -7.261 -11.593 -18.336 1.00 89.25 78 GLY A O 1
ATOM 588 N N . GLY A 1 79 ? -8.223 -10.467 -16.648 1.00 91.38 79 GLY A N 1
ATOM 589 C CA . GLY A 1 79 ? -7.280 -10.919 -15.613 1.00 91.38 79 GLY A CA 1
ATOM 590 C C . GLY A 1 79 ? -5.912 -10.222 -15.630 1.00 91.38 79 GLY A C 1
ATOM 591 O O . GLY A 1 79 ? -4.984 -10.686 -14.974 1.00 91.38 79 GLY A O 1
ATOM 592 N N . ALA A 1 80 ? -5.772 -9.106 -16.353 1.00 96.62 80 ALA A N 1
ATOM 593 C CA . ALA A 1 80 ? -4.555 -8.296 -16.381 1.00 96.62 80 ALA A CA 1
ATOM 594 C C . ALA A 1 80 ? -4.859 -6.810 -16.152 1.00 96.62 80 ALA A C 1
ATOM 596 O O . ALA A 1 80 ? -5.905 -6.299 -16.555 1.00 96.62 80 ALA A O 1
ATOM 597 N N . LEU A 1 81 ? -3.919 -6.089 -15.542 1.00 97.94 81 LEU A N 1
ATOM 598 C CA . LEU A 1 81 ? -3.943 -4.631 -15.493 1.00 97.94 81 LEU A CA 1
ATOM 599 C C . LEU A 1 81 ? -3.459 -4.080 -16.830 1.00 97.94 81 LEU A C 1
ATOM 601 O O . LEU A 1 81 ? -2.276 -4.188 -17.142 1.00 97.94 81 LEU A O 1
ATOM 605 N N . ARG A 1 82 ? -4.355 -3.470 -17.605 1.00 98.25 82 ARG A N 1
ATOM 606 C CA . ARG A 1 82 ? -4.059 -2.893 -18.922 1.00 98.25 82 ARG A CA 1
ATOM 607 C C . ARG A 1 82 ? -4.049 -1.372 -18.876 1.00 98.25 82 ARG A C 1
ATOM 609 O O . ARG A 1 82 ? -5.014 -0.762 -18.413 1.00 98.25 82 ARG A O 1
ATOM 616 N N . PHE A 1 83 ? -2.948 -0.770 -19.324 1.00 98.31 83 PHE A N 1
ATOM 617 C CA . PHE A 1 83 ? -2.767 0.685 -19.423 1.00 98.31 83 PHE A CA 1
ATOM 618 C C . PHE A 1 83 ? -1.486 1.052 -20.176 1.00 98.31 83 PHE A C 1
ATOM 620 O O . PHE A 1 83 ? -0.564 0.253 -20.273 1.00 98.31 83 PHE A O 1
ATOM 627 N N . GLY A 1 84 ? -1.409 2.289 -20.661 1.00 97.31 84 GLY A N 1
ATOM 628 C CA . GLY A 1 84 ? -0.214 2.856 -21.288 1.00 97.31 84 GLY A CA 1
ATOM 629 C C . GLY A 1 84 ? 0.344 4.047 -20.532 1.00 97.31 84 GLY A C 1
ATOM 630 O O . GLY A 1 84 ? 0.293 4.093 -19.304 1.00 97.31 84 GLY A O 1
ATOM 631 N N . GLY A 1 85 ? 0.893 5.038 -21.233 1.00 95.44 85 GLY A N 1
ATOM 632 C CA . GLY A 1 85 ? 1.533 6.219 -20.630 1.00 95.44 85 GLY A CA 1
ATOM 633 C C . GLY A 1 85 ? 2.941 5.964 -20.063 1.00 95.44 85 GLY A C 1
ATOM 634 O O . GLY A 1 85 ? 3.446 4.856 -20.194 1.00 95.44 85 GLY A O 1
ATOM 635 N N . PRO A 1 86 ? 3.570 6.959 -19.408 1.00 95.94 86 PRO A N 1
ATOM 636 C CA . PRO A 1 86 ? 5.002 6.927 -19.078 1.00 95.94 86 PRO A CA 1
ATOM 637 C C . PRO A 1 86 ? 5.401 5.749 -18.181 1.00 95.94 86 PRO A C 1
ATOM 639 O O . PRO A 1 86 ? 4.780 5.531 -17.129 1.00 95.94 86 PRO A O 1
ATOM 642 N N . ILE A 1 87 ? 6.435 5.007 -18.581 1.00 96.50 87 ILE A N 1
ATOM 643 C CA . ILE A 1 87 ? 6.897 3.792 -17.893 1.00 96.50 87 ILE A CA 1
ATOM 644 C C . ILE A 1 87 ? 7.416 4.096 -16.480 1.00 96.50 87 ILE A C 1
ATOM 646 O O . ILE A 1 87 ? 7.203 3.322 -15.551 1.00 96.50 87 ILE A O 1
ATOM 650 N N . GLU A 1 88 ? 7.977 5.284 -16.278 1.00 96.56 88 GLU A N 1
ATOM 651 C CA . GLU A 1 88 ? 8.528 5.785 -15.014 1.00 96.56 88 GLU A CA 1
ATOM 652 C C . GLU A 1 88 ? 7.449 5.915 -13.932 1.00 96.56 88 GLU A C 1
ATOM 654 O O . GLU A 1 88 ? 7.714 5.793 -12.738 1.00 96.56 88 GLU A O 1
ATOM 659 N N . SER A 1 89 ? 6.201 6.133 -14.354 1.00 95.88 89 SER A N 1
ATOM 660 C CA . SER A 1 89 ? 5.039 6.252 -13.469 1.00 95.88 89 SER A CA 1
ATOM 661 C C . SER A 1 89 ? 4.230 4.957 -13.354 1.00 95.88 89 SER A C 1
ATOM 663 O O . SER A 1 89 ? 3.137 4.964 -12.793 1.00 95.88 89 SER A O 1
ATOM 665 N N . LEU A 1 90 ? 4.700 3.841 -13.923 1.00 97.31 90 LEU A N 1
ATOM 666 C CA . LEU A 1 90 ? 3.957 2.578 -13.948 1.00 97.31 90 LEU A CA 1
ATOM 667 C C . LEU A 1 90 ? 3.621 2.096 -12.530 1.00 97.31 90 LEU A C 1
ATOM 669 O O . LEU A 1 90 ? 2.449 1.888 -12.216 1.00 97.31 90 LEU A O 1
ATOM 673 N N . SER A 1 91 ? 4.630 1.988 -11.664 1.00 96.62 91 SER A N 1
ATOM 674 C CA . SER A 1 91 ? 4.470 1.447 -10.308 1.00 96.62 91 SER A CA 1
ATOM 675 C C . SER A 1 91 ? 3.479 2.256 -9.464 1.00 96.62 91 SER A C 1
ATOM 677 O O . SER A 1 91 ? 2.514 1.712 -8.923 1.00 96.62 91 SER A O 1
ATOM 679 N N . SER A 1 92 ? 3.642 3.583 -9.421 1.00 96.19 92 SER A N 1
ATOM 680 C CA . SER A 1 92 ? 2.765 4.462 -8.639 1.00 96.19 92 SER A CA 1
ATOM 681 C C . SER A 1 92 ? 1.318 4.445 -9.137 1.00 96.19 92 SER A C 1
ATOM 683 O O . SER A 1 92 ? 0.390 4.563 -8.336 1.00 96.19 92 SER A O 1
ATOM 685 N N . ARG A 1 93 ? 1.101 4.244 -10.441 1.00 97.31 93 ARG A N 1
ATOM 686 C CA . ARG A 1 93 ? -0.242 4.136 -11.024 1.00 97.31 93 ARG A CA 1
ATOM 687 C C . ARG A 1 93 ? -0.913 2.807 -10.717 1.00 97.31 93 ARG A C 1
ATOM 689 O O . ARG A 1 93 ? -2.104 2.828 -10.411 1.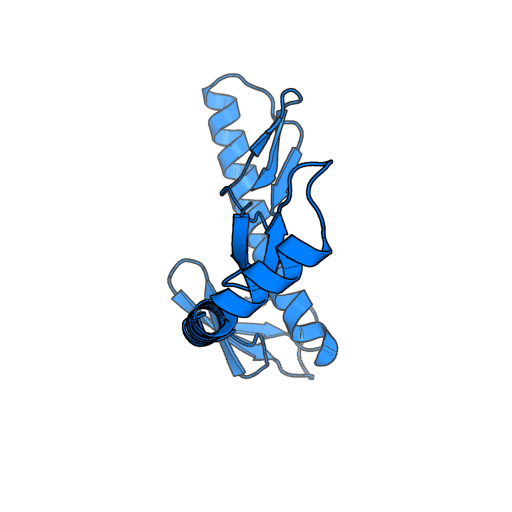00 97.31 93 ARG A O 1
ATOM 696 N N . VAL A 1 94 ? -0.173 1.697 -10.741 1.00 97.62 94 VAL A N 1
ATOM 697 C CA . VAL A 1 94 ? -0.680 0.389 -10.289 1.00 97.62 94 VAL A CA 1
ATOM 698 C C . VAL A 1 94 ? -1.091 0.475 -8.821 1.00 97.62 94 VAL A C 1
ATOM 700 O O . VAL A 1 94 ? -2.247 0.210 -8.504 1.00 97.62 94 VAL A O 1
ATOM 703 N N . ILE A 1 95 ? -0.206 0.963 -7.942 1.00 96.31 95 ILE A N 1
ATOM 704 C CA . ILE A 1 95 ? -0.510 1.142 -6.511 1.00 96.31 95 ILE A CA 1
ATOM 705 C C . ILE A 1 95 ? -1.719 2.065 -6.320 1.00 96.31 95 ILE A C 1
ATOM 707 O O . ILE A 1 95 ? -2.627 1.761 -5.549 1.00 96.31 95 ILE A O 1
ATOM 711 N N . GLY A 1 96 ? -1.749 3.198 -7.023 1.00 97.44 96 GLY A N 1
ATOM 712 C CA . GLY A 1 96 ? -2.845 4.156 -6.931 1.00 97.44 96 GLY A CA 1
ATOM 713 C C . GLY A 1 96 ? -4.180 3.570 -7.389 1.00 97.44 96 GLY A C 1
ATOM 714 O O . GLY A 1 96 ? -5.206 3.858 -6.781 1.00 97.44 96 GLY A O 1
ATOM 715 N N . TRP A 1 97 ? -4.178 2.742 -8.434 1.00 97.69 97 TRP A N 1
ATOM 716 C CA . TRP A 1 97 ? -5.366 2.009 -8.867 1.00 97.69 97 TRP A CA 1
ATOM 717 C C . TRP A 1 97 ? -5.818 1.002 -7.809 1.00 97.69 97 TRP A C 1
ATOM 719 O O . TRP A 1 97 ? -6.959 1.094 -7.369 1.00 97.69 97 TRP A O 1
ATOM 729 N N . MET A 1 98 ? -4.915 0.155 -7.302 1.00 96.94 98 MET A N 1
ATOM 730 C CA . MET A 1 98 ? -5.235 -0.827 -6.254 1.00 96.94 98 MET A CA 1
ATOM 731 C C . MET A 1 98 ? -5.827 -0.156 -5.007 1.00 96.94 98 MET A C 1
ATOM 733 O O . MET A 1 98 ? -6.813 -0.635 -4.454 1.00 96.94 98 MET A O 1
ATOM 737 N N . LYS A 1 99 ? -5.274 0.992 -4.590 1.00 96.94 99 LYS A N 1
ATOM 738 C CA . LYS A 1 99 ? -5.794 1.769 -3.454 1.00 96.94 99 LYS A CA 1
ATOM 739 C C . LYS A 1 99 ? -7.185 2.343 -3.708 1.00 96.94 99 LYS A C 1
ATOM 741 O O . LYS A 1 99 ? -7.992 2.348 -2.787 1.00 96.94 99 LYS A O 1
ATOM 746 N N . ARG A 1 100 ? -7.478 2.822 -4.923 1.00 97.69 100 ARG A N 1
ATO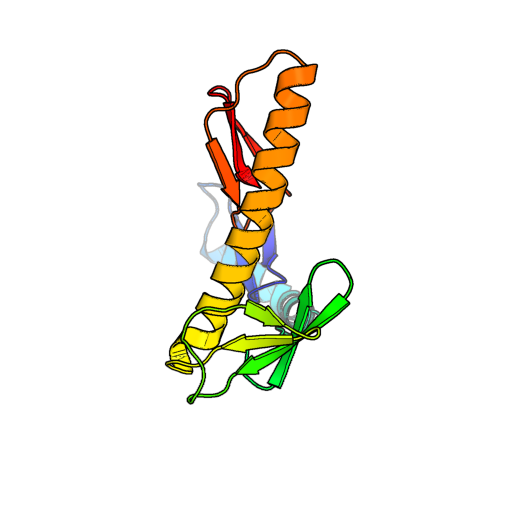M 747 C CA . ARG A 1 100 ? -8.820 3.323 -5.275 1.00 97.69 100 ARG A CA 1
ATOM 748 C C . ARG A 1 100 ? -9.856 2.206 -5.281 1.00 97.69 100 ARG A C 1
ATOM 750 O O . ARG A 1 100 ? -10.924 2.379 -4.708 1.00 97.69 100 ARG A O 1
ATOM 757 N N . GLU A 1 101 ? -9.521 1.069 -5.880 1.00 97.31 101 GLU A N 1
ATOM 758 C CA . GLU A 1 101 ? -10.392 -0.108 -5.897 1.00 97.31 101 GLU A CA 1
ATOM 759 C C . GLU A 1 101 ? -10.646 -0.644 -4.480 1.00 97.31 101 GLU A C 1
ATOM 761 O O . GLU A 1 101 ? -11.779 -0.973 -4.135 1.00 97.31 101 GLU A O 1
ATOM 766 N N . ALA A 1 102 ? -9.609 -0.689 -3.634 1.00 96.25 102 ALA A N 1
ATOM 767 C CA . ALA A 1 102 ? -9.749 -1.056 -2.226 1.00 96.25 102 ALA A CA 1
ATOM 768 C C . ALA A 1 102 ? -10.625 -0.052 -1.464 1.00 96.25 102 ALA A C 1
ATOM 770 O O . ALA A 1 102 ? -11.517 -0.461 -0.729 1.00 96.25 102 ALA A O 1
ATOM 771 N N . LEU A 1 103 ? -10.412 1.253 -1.667 1.00 97.88 103 LEU A N 1
ATOM 772 C CA . LEU A 1 103 ? -11.199 2.300 -1.018 1.00 97.88 103 LEU A CA 1
ATOM 773 C C . LEU A 1 103 ? -12.689 2.194 -1.363 1.00 97.88 103 LEU A C 1
ATOM 775 O O . LEU A 1 103 ? -13.512 2.338 -0.469 1.00 97.88 103 LEU A O 1
ATOM 779 N N . GLY A 1 104 ? -13.032 1.913 -2.624 1.00 97.75 104 GLY A N 1
ATOM 780 C CA . GLY A 1 104 ? -14.428 1.757 -3.041 1.00 97.75 104 GLY A CA 1
ATOM 781 C C . GLY A 1 104 ? -15.151 0.625 -2.305 1.00 97.75 104 GLY A C 1
ATOM 782 O O . GLY A 1 104 ? -16.289 0.803 -1.882 1.00 97.75 104 GLY A O 1
ATOM 783 N N . VAL A 1 105 ? -14.480 -0.514 -2.107 1.00 97.19 105 VAL A N 1
ATOM 784 C CA . VAL A 1 105 ? -15.037 -1.646 -1.344 1.00 97.19 105 VAL A CA 1
ATOM 785 C C . VAL A 1 105 ? -15.114 -1.313 0.143 1.00 97.19 105 VAL A C 1
ATOM 787 O O . VAL A 1 105 ? -16.173 -1.433 0.754 1.00 97.19 105 VAL A O 1
ATOM 790 N N . LEU A 1 106 ? -14.001 -0.857 0.719 1.00 97.12 106 LEU A N 1
ATOM 791 C CA . LEU A 1 106 ? -13.888 -0.633 2.156 1.00 97.12 106 LEU A CA 1
ATOM 792 C C . LEU A 1 106 ? -14.815 0.485 2.641 1.00 97.12 106 LEU A C 1
ATOM 794 O O . LEU A 1 106 ? -15.419 0.334 3.699 1.00 97.12 106 LEU A O 1
ATOM 798 N N . ASP A 1 107 ? -14.973 1.580 1.891 1.00 98.19 107 ASP A N 1
ATOM 799 C CA . ASP A 1 107 ? -15.914 2.652 2.252 1.00 98.19 107 ASP A CA 1
ATOM 800 C C . ASP A 1 107 ? -17.361 2.140 2.254 1.00 98.19 107 ASP A C 1
ATOM 802 O O . ASP A 1 107 ? -18.077 2.338 3.239 1.00 98.19 107 ASP A O 1
ATOM 806 N N . ALA A 1 108 ? -17.763 1.405 1.212 1.00 98.25 108 ALA A N 1
ATOM 807 C CA . ALA A 1 108 ? -19.108 0.847 1.111 1.00 98.25 108 ALA A CA 1
ATOM 808 C C . ALA A 1 108 ? -19.422 -0.124 2.264 1.00 98.25 108 ALA A C 1
ATOM 810 O O . ALA A 1 108 ? -20.456 0.010 2.921 1.00 98.25 108 ALA A O 1
ATOM 811 N N . GLU A 1 109 ? -18.521 -1.067 2.552 1.00 97.88 109 GLU A N 1
ATOM 812 C CA . GLU A 1 109 ? -18.702 -2.040 3.636 1.00 97.88 109 GLU A CA 1
ATOM 813 C C . GLU A 1 109 ? -18.696 -1.378 5.019 1.00 97.88 109 GLU A C 1
ATOM 815 O O . GLU A 1 109 ? -19.551 -1.679 5.854 1.00 97.88 109 GLU A O 1
ATOM 820 N N . THR A 1 110 ? -17.785 -0.425 5.250 1.00 97.81 110 THR A N 1
ATOM 821 C CA . THR A 1 110 ? -17.721 0.330 6.513 1.00 97.81 110 THR A CA 1
ATOM 822 C C . THR A 1 110 ? -19.042 1.034 6.784 1.00 97.81 110 THR A C 1
ATOM 824 O O . THR A 1 110 ? -19.586 0.926 7.882 1.00 97.81 110 THR A O 1
ATOM 827 N N . ARG A 1 111 ? -19.582 1.738 5.782 1.00 97.81 111 ARG A N 1
ATOM 828 C CA . ARG A 1 111 ? -20.841 2.480 5.918 1.00 97.81 111 ARG A CA 1
ATOM 829 C C . ARG A 1 111 ? -22.033 1.554 6.121 1.00 97.81 111 ARG A C 1
ATOM 831 O O . ARG A 1 111 ? -22.905 1.876 6.923 1.00 97.81 111 ARG A O 1
ATOM 838 N N . ALA A 1 112 ? -22.058 0.402 5.451 1.00 98.25 112 ALA A N 1
ATOM 839 C CA . ALA A 1 112 ? -23.103 -0.596 5.656 1.00 98.25 112 ALA A CA 1
ATOM 840 C C . ALA A 1 112 ? -23.116 -1.111 7.106 1.00 98.25 112 ALA A C 1
ATOM 842 O O . ALA A 1 112 ? -24.171 -1.153 7.736 1.00 98.25 112 ALA A O 1
ATOM 843 N N . ILE A 1 113 ? -21.946 -1.433 7.667 1.00 97.50 113 ILE A N 1
ATOM 844 C CA . ILE A 1 113 ? -21.821 -1.879 9.063 1.00 97.50 113 ILE A CA 1
ATOM 845 C C . ILE A 1 113 ? -22.182 -0.748 10.033 1.00 97.50 113 ILE A C 1
ATOM 847 O O . ILE A 1 113 ? -22.912 -0.969 10.998 1.00 97.50 113 ILE A O 1
ATOM 851 N N . ALA A 1 114 ? -21.712 0.471 9.769 1.00 97.12 114 ALA A N 1
ATOM 852 C CA . ALA A 1 114 ? -21.992 1.636 10.601 1.00 97.12 114 ALA A CA 1
ATOM 853 C C . ALA A 1 114 ? -23.499 1.921 10.711 1.00 97.12 114 ALA A C 1
ATOM 855 O O . ALA A 1 114 ? -24.001 2.158 11.810 1.00 97.12 114 ALA A O 1
ATOM 856 N N . ALA A 1 115 ? -24.232 1.784 9.601 1.00 97.31 115 ALA A N 1
ATOM 857 C CA . ALA A 1 115 ? -25.686 1.918 9.576 1.00 97.31 115 ALA A CA 1
ATOM 858 C C . ALA A 1 115 ? -26.398 0.861 10.440 1.00 97.31 115 ALA A C 1
ATOM 860 O O . ALA A 1 115 ? -27.383 1.180 11.101 1.00 97.31 115 ALA A O 1
ATOM 861 N N . VAL A 1 116 ? -25.892 -0.378 10.479 1.00 98.06 116 VAL A N 1
ATOM 862 C CA . VAL A 1 116 ? -26.445 -1.451 11.329 1.00 98.06 116 VAL A CA 1
ATOM 863 C C . VAL A 1 116 ? -26.223 -1.162 12.816 1.00 98.06 116 VAL A C 1
ATOM 865 O O . VAL A 1 116 ? -27.094 -1.444 13.635 1.00 98.06 116 VAL A O 1
ATOM 868 N N . VAL A 1 117 ? -25.064 -0.606 13.172 1.00 96.06 117 VAL A N 1
ATOM 869 C CA . VAL A 1 117 ? -24.683 -0.334 14.570 1.00 96.06 117 VAL A CA 1
ATOM 870 C C . VAL A 1 117 ? -25.196 1.030 15.060 1.00 96.06 117 VAL A C 1
ATOM 872 O O . VAL A 1 117 ? -25.242 1.270 16.264 1.00 96.06 117 VAL A O 1
ATOM 875 N N . GLY A 1 118 ? -25.623 1.911 14.152 1.00 96.50 118 GLY A N 1
ATOM 876 C CA . GLY A 1 118 ? -26.132 3.245 14.479 1.00 96.50 118 GLY A CA 1
ATOM 877 C C . GLY A 1 118 ? -25.028 4.251 14.811 1.00 96.50 118 GLY A C 1
ATOM 878 O O . GLY A 1 118 ? -25.198 5.067 15.714 1.00 96.50 118 GLY A O 1
ATOM 879 N N . VAL A 1 119 ? -23.889 4.175 14.115 1.00 95.75 119 VAL A N 1
ATOM 880 C CA . VAL A 1 119 ? -22.766 5.116 14.265 1.00 95.75 119 VAL A CA 1
ATOM 881 C C . VAL A 1 119 ? -22.490 5.853 12.958 1.00 95.75 119 VAL A C 1
ATOM 883 O O . VAL A 1 119 ? -22.660 5.294 11.876 1.00 95.75 119 VAL A O 1
ATOM 886 N N . ASP A 1 120 ? -22.024 7.096 13.058 1.00 94.94 120 ASP A N 1
ATOM 887 C CA . ASP A 1 120 ? -21.657 7.906 11.896 1.00 94.94 120 ASP A CA 1
ATOM 888 C C . ASP A 1 120 ? -20.185 7.709 11.508 1.00 94.94 120 ASP A C 1
ATOM 890 O O . ASP A 1 120 ? -19.302 7.581 12.359 1.00 94.94 120 ASP A O 1
ATOM 894 N N . ILE A 1 121 ? -19.917 7.725 10.201 1.00 97.56 121 ILE A N 1
ATOM 895 C CA . ILE A 1 121 ? -18.567 7.634 9.629 1.00 97.56 121 ILE A CA 1
ATOM 896 C C . ILE A 1 121 ? -18.184 8.981 9.025 1.00 97.56 121 ILE A C 1
ATOM 898 O O . ILE A 1 121 ? -18.879 9.472 8.131 1.00 97.56 121 ILE A O 1
ATOM 902 N N . GLY A 1 122 ? -17.049 9.529 9.468 1.00 96.50 122 GLY A N 1
ATOM 903 C CA . GLY A 1 122 ? -16.450 10.749 8.927 1.00 96.50 122 GLY A CA 1
ATOM 904 C C . GLY A 1 122 ? -15.873 10.494 7.536 1.00 96.50 122 GLY A C 1
ATOM 905 O O . GLY A 1 122 ? -16.545 10.683 6.518 1.00 96.50 122 GLY A O 1
ATOM 906 N N . CYS A 1 123 ? -14.632 10.011 7.478 1.00 97.06 123 CYS A N 1
ATOM 907 C CA . CYS A 1 123 ? -14.022 9.539 6.237 1.00 97.06 123 CYS A CA 1
ATOM 908 C C . CYS A 1 123 ? -13.499 8.103 6.331 1.00 97.06 123 CYS A C 1
ATOM 910 O O . CYS A 1 123 ? -13.170 7.603 7.404 1.00 97.06 123 CYS A O 1
ATOM 912 N N . VAL A 1 124 ? -13.386 7.460 5.169 1.00 98.25 124 VAL A N 1
ATOM 913 C CA . VAL A 1 124 ? -12.665 6.198 5.005 1.00 98.25 124 VAL A CA 1
ATOM 914 C C . VAL A 1 124 ? -11.457 6.447 4.112 1.00 98.25 124 VAL A C 1
ATOM 916 O O . VAL A 1 124 ? -11.553 7.129 3.091 1.00 98.25 124 VAL A O 1
ATOM 919 N N . GLY A 1 125 ? -10.297 5.921 4.497 1.00 97.38 125 GLY A N 1
ATOM 920 C CA . GLY A 1 125 ? -9.063 6.054 3.728 1.00 97.38 125 GLY A CA 1
ATOM 921 C C . GLY A 1 125 ? -8.251 4.768 3.700 1.00 97.38 125 GLY A C 1
ATOM 922 O O . GLY A 1 125 ? -8.279 3.998 4.653 1.00 97.38 125 GLY A O 1
ATOM 923 N N . VAL A 1 126 ? -7.483 4.573 2.625 1.00 97.31 126 VAL A N 1
ATOM 924 C CA . VAL A 1 126 ? -6.543 3.452 2.469 1.00 97.31 126 VAL A CA 1
ATOM 925 C C . VAL A 1 126 ? -5.111 3.981 2.479 1.00 97.31 126 VAL A C 1
ATOM 927 O O . VAL A 1 126 ? -4.706 4.788 1.634 1.00 97.31 126 VAL A O 1
ATOM 930 N N . GLY A 1 127 ? -4.344 3.553 3.472 1.00 92.56 127 GLY A N 1
ATOM 931 C CA . GLY A 1 127 ? -2.984 3.981 3.743 1.00 92.56 127 GLY A CA 1
ATOM 932 C C . GLY A 1 127 ? -1.920 2.980 3.302 1.00 92.56 127 GLY A C 1
ATOM 933 O O . GLY A 1 127 ? -2.044 2.277 2.304 1.00 92.56 127 GLY A O 1
ATOM 934 N N . ASP A 1 128 ? -0.805 3.025 4.019 1.00 88.56 128 ASP A N 1
ATOM 935 C CA . ASP A 1 128 ? 0.267 2.028 3.999 1.00 88.56 128 ASP A CA 1
ATOM 936 C C . ASP A 1 128 ? 0.713 1.836 5.460 1.00 88.56 128 ASP A C 1
ATOM 938 O O . ASP A 1 128 ? 1.728 2.398 5.901 1.00 88.56 128 ASP A O 1
ATOM 942 N N . PRO A 1 129 ? -0.148 1.230 6.300 1.00 86.44 129 PRO A N 1
ATOM 943 C CA . PRO A 1 129 ? 0.103 1.176 7.725 1.00 86.44 129 PRO A CA 1
ATOM 944 C C . PRO A 1 129 ? 1.213 0.166 8.038 1.00 86.44 129 PRO A C 1
ATOM 946 O O . PRO A 1 129 ? 1.360 -0.877 7.410 1.00 86.44 129 PRO A O 1
ATOM 949 N N . ARG A 1 130 ? 2.041 0.495 9.034 1.00 81.25 130 ARG A N 1
ATOM 950 C CA . ARG A 1 130 ? 3.259 -0.279 9.333 1.00 81.25 130 ARG A CA 1
ATOM 951 C C . ARG A 1 130 ? 3.088 -1.326 10.431 1.00 81.25 130 ARG A C 1
ATOM 953 O O . ARG A 1 130 ? 3.722 -2.367 10.373 1.00 81.25 130 ARG A O 1
ATOM 960 N N . ALA A 1 131 ? 2.294 -1.019 11.454 1.00 82.81 131 ALA A N 1
ATOM 961 C CA . ALA A 1 131 ? 2.214 -1.815 12.685 1.00 82.81 131 ALA A CA 1
ATOM 962 C C . ALA A 1 131 ? 0.813 -2.375 12.971 1.00 82.81 131 ALA A C 1
ATOM 964 O O . ALA A 1 131 ? 0.626 -3.117 13.928 1.00 82.81 131 ALA A O 1
ATOM 965 N N . ARG A 1 132 ? -0.181 -1.971 12.180 1.00 88.44 132 ARG A N 1
ATOM 966 C CA . ARG A 1 132 ? -1.597 -2.303 12.353 1.00 88.44 132 ARG A CA 1
ATOM 967 C C . ARG A 1 132 ? -2.259 -2.358 10.988 1.00 88.44 132 ARG A C 1
ATOM 969 O O . ARG A 1 132 ? -1.741 -1.757 10.058 1.00 88.44 132 ARG A O 1
ATOM 976 N N . TRP A 1 133 ? -3.389 -3.041 10.884 1.00 90.12 133 TRP A N 1
ATOM 977 C CA . TRP A 1 133 ? -4.167 -3.099 9.640 1.00 90.12 133 TRP A CA 1
ATOM 978 C C . TRP A 1 133 ? -5.096 -1.898 9.451 1.00 90.12 133 TRP A C 1
ATOM 980 O O . TRP A 1 133 ? -5.701 -1.754 8.403 1.00 90.12 133 TRP A O 1
ATOM 990 N N . GLY A 1 134 ? -5.229 -1.052 10.473 1.00 93.56 134 GLY A N 1
ATOM 991 C CA . GLY A 1 134 ? -6.014 0.166 10.392 1.00 93.56 134 GLY A CA 1
ATOM 992 C C . GLY A 1 134 ? -6.177 0.863 11.739 1.00 93.56 134 GLY A C 1
ATOM 993 O O . GLY A 1 134 ? -5.581 0.464 12.744 1.00 93.56 134 GLY A O 1
ATOM 994 N N . SER A 1 135 ? -6.964 1.932 11.761 1.00 94.75 135 SER A N 1
ATOM 995 C CA . SER A 1 135 ? -7.334 2.698 12.950 1.00 94.75 135 SER A CA 1
ATOM 996 C C . SER A 1 135 ? -8.704 3.343 12.802 1.00 94.75 135 SER A C 1
ATOM 998 O O . SER A 1 135 ? -9.061 3.767 11.709 1.00 94.75 135 SER A O 1
ATOM 1000 N N . CYS A 1 136 ? -9.399 3.490 13.926 1.00 95.25 136 CYS A N 1
ATOM 1001 C CA . CYS A 1 136 ? -10.605 4.296 14.071 1.00 95.25 136 CYS A CA 1
ATOM 1002 C C . CYS A 1 136 ? -10.295 5.473 15.006 1.00 95.25 136 CYS A C 1
ATOM 1004 O O . CYS A 1 136 ? -9.672 5.276 16.055 1.00 95.25 136 CYS A O 1
ATOM 1006 N N . ALA A 1 137 ? -10.669 6.685 14.610 1.00 94.56 137 ALA A N 1
ATOM 1007 C CA . ALA A 1 137 ? -10.519 7.890 15.414 1.00 94.56 137 ALA A CA 1
ATOM 1008 C C . ALA A 1 137 ? -11.857 8.304 16.044 1.00 94.56 137 ALA A C 1
ATOM 1010 O O . ALA A 1 137 ? -12.929 7.988 15.538 1.00 94.56 137 ALA A O 1
ATOM 1011 N N . ALA A 1 138 ? -11.795 9.047 17.153 1.00 94.69 138 ALA A N 1
ATOM 1012 C CA . ALA A 1 138 ? -12.984 9.463 17.904 1.00 94.69 138 ALA A CA 1
ATOM 1013 C C . ALA A 1 138 ? -13.949 10.363 17.104 1.00 94.69 138 ALA A C 1
ATOM 1015 O O . ALA A 1 138 ? -15.110 10.488 17.472 1.00 94.69 138 ALA A O 1
ATOM 1016 N N . ASN A 1 139 ? -13.478 10.979 16.018 1.00 94.81 139 ASN A N 1
ATOM 1017 C CA . ASN A 1 139 ? -14.285 11.771 15.087 1.00 94.81 139 ASN A CA 1
ATOM 1018 C C . ASN A 1 139 ? -14.951 10.927 13.978 1.00 94.81 139 ASN A C 1
ATOM 1020 O O . ASN A 1 139 ? -15.502 11.500 13.043 1.00 94.81 139 ASN A O 1
ATOM 1024 N N . GLY A 1 140 ? -14.875 9.594 14.049 1.00 94.69 140 GLY A N 1
ATOM 1025 C CA . GLY A 1 140 ? -15.477 8.687 13.070 1.00 94.69 140 GLY A CA 1
ATOM 1026 C C . GLY A 1 140 ? -14.621 8.424 11.828 1.00 94.69 140 GLY A C 1
ATOM 1027 O O . GLY A 1 140 ? -15.106 7.786 10.895 1.00 94.69 140 GLY A O 1
ATOM 1028 N N . ASP A 1 141 ? -13.368 8.891 11.786 1.00 97.44 141 ASP A N 1
ATOM 1029 C CA . ASP A 1 141 ? -12.459 8.587 10.678 1.00 97.44 141 ASP A CA 1
ATOM 1030 C C . ASP A 1 141 ? -11.910 7.160 10.785 1.00 97.44 141 ASP A C 1
ATOM 1032 O O . ASP A 1 141 ? -11.305 6.773 11.792 1.00 97.44 141 ASP A O 1
ATOM 1036 N N . ILE A 1 142 ? -12.059 6.398 9.702 1.00 97.25 142 ILE A N 1
ATOM 1037 C CA . ILE A 1 142 ? -11.519 5.052 9.541 1.00 97.25 142 ILE A CA 1
ATOM 1038 C C . ILE A 1 142 ? -10.364 5.091 8.548 1.00 97.25 142 ILE A C 1
ATOM 1040 O O . ILE A 1 142 ? -10.473 5.582 7.423 1.00 97.25 142 ILE A O 1
ATOM 1044 N N . ARG A 1 143 ? -9.227 4.532 8.952 1.00 97.06 143 ARG A N 1
ATOM 1045 C CA . ARG A 1 143 ? -8.060 4.390 8.086 1.00 97.06 143 ARG A CA 1
ATOM 1046 C C . ARG A 1 143 ? -7.625 2.942 8.047 1.00 97.06 143 ARG A C 1
ATOM 1048 O O . ARG A 1 143 ? -7.208 2.429 9.078 1.00 97.06 143 ARG A O 1
ATOM 1055 N N . TYR A 1 144 ? -7.696 2.340 6.873 1.00 95.44 144 TYR A N 1
ATOM 1056 C CA . TYR A 1 144 ? -7.095 1.052 6.544 1.00 95.44 144 TYR A CA 1
ATOM 1057 C C . TYR A 1 144 ? -5.634 1.224 6.122 1.00 95.44 144 TYR A C 1
ATOM 1059 O O . TYR A 1 144 ? -5.237 2.353 5.738 1.00 95.44 144 TYR A O 1
#

Sequence (144 aa):
MKLGVDPRDGRVTLTLPPRASARMAFAWAEEKRGWIEAALANGPAPRAIVAGASVPWRGDEVAIGWDPALPRAVRLDGGALRFGGPIESLSSRVIGWMKREALGVLDAETRAIAAVVGVDIGCVGVGDPRARWGSCAANGDIRY

Secondary structure (DSSP, 8-state):
-EEEE-TTT--EEEE--TTS-HHHHHHHHHHTHHHHHHHHHTSPPP----TT-EEEETTEEEEEEE-TTS-SS-EEETTEEEE-S-GGGHHHHHHHHHHHHHHHHHHHHHHHHHHHHT-----EE----SSSS-EE-TTS-EE-

pLDDT: mean 93.47, std 5.41, range [72.81, 98.31]